Protein AF-A0ABD6B956-F1 (afdb_monomer_lite)

Secondary structure (DSSP, 8-state):
-EEPTTT--EE--EEEEEETTTEEEEEEE--HHHHHHHHH-TTEEEE----------

Radius of gyration: 12.43 Å; chains: 1; bounding box: 34×31×23 Å

Structure (mmCIF, N/CA/C/O backbone):
data_AF-A0ABD6B956-F1
#
_entry.id   AF-A0ABD6B956-F1
#
loop_
_atom_site.group_PDB
_atom_site.id
_atom_site.type_symbol
_atom_site.label_atom_id
_atom_site.label_alt_id
_atom_site.label_comp_id
_atom_site.label_asym_id
_atom_site.label_entity_id
_atom_site.label_seq_id
_atom_site.pdbx_PDB_ins_code
_atom_site.Cartn_x
_atom_site.Cartn_y
_atom_site.Cartn_z
_atom_site.occupancy
_atom_site.B_iso_or_equiv
_atom_site.auth_seq_id
_atom_site.auth_comp_id
_atom_site.auth_asym_id
_atom_site.auth_atom_id
_atom_site.pdbx_PDB_model_num
ATOM 1 N N . MET A 1 1 ? 14.219 -14.923 -8.559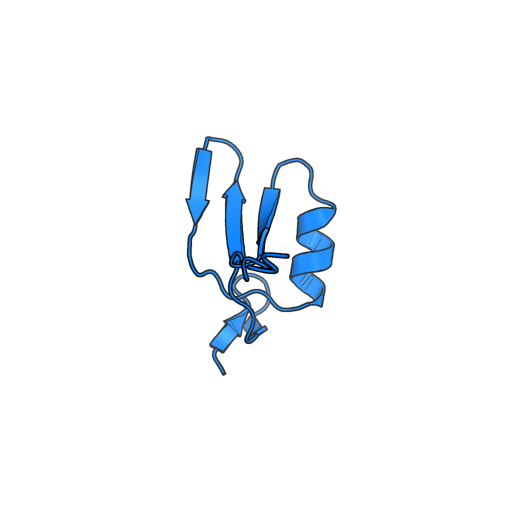 1.00 58.91 1 MET A N 1
ATOM 2 C CA . MET A 1 1 ? 13.114 -14.134 -9.126 1.00 58.91 1 MET A CA 1
ATOM 3 C C . ME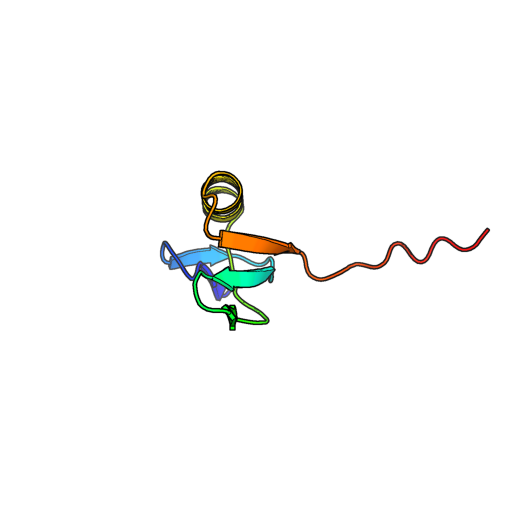T A 1 1 ? 11.892 -14.761 -8.542 1.00 58.91 1 MET A C 1
ATOM 5 O O . MET A 1 1 ? 11.665 -15.940 -8.784 1.00 58.91 1 MET A O 1
ATOM 9 N N . ASP A 1 2 ? 11.236 -14.003 -7.692 1.00 85.62 2 ASP A N 1
ATOM 10 C CA . ASP A 1 2 ? 10.076 -14.460 -6.960 1.00 85.62 2 ASP A CA 1
ATOM 11 C C . ASP A 1 2 ? 8.824 -13.876 -7.618 1.00 85.62 2 ASP A C 1
ATOM 13 O O . ASP A 1 2 ? 8.899 -13.046 -8.533 1.00 85.62 2 ASP A O 1
ATOM 17 N N . GLU A 1 3 ? 7.669 -14.351 -7.180 1.00 91.12 3 GLU A N 1
ATOM 18 C CA . GLU A 1 3 ? 6.382 -14.003 -7.765 1.00 91.12 3 GLU A CA 1
ATOM 19 C C . GLU A 1 3 ? 5.741 -12.834 -7.007 1.00 91.12 3 GLU A C 1
ATOM 21 O O . GLU A 1 3 ? 5.809 -12.744 -5.781 1.00 91.12 3 GLU A O 1
ATOM 26 N N . CYS A 1 4 ? 5.112 -11.925 -7.751 1.00 92.81 4 CYS A N 1
ATOM 27 C CA . CYS A 1 4 ? 4.311 -10.837 -7.213 1.00 92.81 4 CYS A CA 1
ATOM 28 C C . CYS A 1 4 ? 3.156 -11.413 -6.395 1.00 92.81 4 CYS A C 1
ATOM 30 O O . CYS A 1 4 ? 2.395 -12.241 -6.896 1.00 92.81 4 CYS A O 1
ATOM 32 N N . PHE A 1 5 ? 2.974 -10.901 -5.182 1.00 90.75 5 PHE A N 1
ATOM 33 C CA . PHE A 1 5 ? 1.918 -11.312 -4.263 1.00 90.75 5 PHE A CA 1
ATOM 34 C C . PHE A 1 5 ? 0.505 -11.216 -4.860 1.00 90.75 5 PHE A C 1
ATOM 36 O O . PHE A 1 5 ? -0.361 -12.012 -4.514 1.00 90.75 5 PHE A O 1
ATOM 43 N N . ASN A 1 6 ? 0.271 -10.256 -5.760 1.00 91.00 6 ASN A N 1
ATOM 44 C CA . ASN A 1 6 ? -1.052 -10.006 -6.333 1.00 91.00 6 ASN A CA 1
ATOM 45 C C . ASN A 1 6 ? -1.319 -10.778 -7.632 1.00 91.00 6 ASN A C 1
ATOM 47 O O . ASN A 1 6 ? -2.395 -11.335 -7.823 1.00 91.00 6 ASN A O 1
ATOM 51 N N . CYS A 1 7 ? -0.358 -10.764 -8.559 1.00 93.12 7 CYS A N 1
ATOM 52 C CA . CYS A 1 7 ? -0.573 -11.219 -9.937 1.00 93.12 7 CYS A CA 1
ATOM 53 C C . CYS A 1 7 ? 0.324 -12.387 -10.361 1.00 93.12 7 CYS A C 1
ATOM 55 O O . CYS A 1 7 ? 0.291 -12.772 -11.528 1.00 93.12 7 CYS A O 1
ATOM 57 N N . ASN A 1 8 ? 1.161 -12.911 -9.458 1.00 91.38 8 ASN A N 1
ATOM 58 C CA . ASN A 1 8 ? 2.151 -13.961 -9.726 1.00 91.38 8 ASN A CA 1
ATOM 59 C C . ASN A 1 8 ? 3.159 -13.643 -10.852 1.00 91.38 8 ASN A C 1
ATOM 61 O O . ASN A 1 8 ? 3.903 -14.511 -11.299 1.00 91.38 8 ASN A O 1
ATOM 65 N N . SER A 1 9 ? 3.220 -12.393 -11.320 1.00 91.19 9 SER A N 1
ATOM 66 C CA . SER A 1 9 ? 4.224 -11.956 -12.292 1.00 91.19 9 SER A CA 1
ATOM 67 C C . SER A 1 9 ? 5.598 -11.812 -11.636 1.00 91.19 9 SER A C 1
ATOM 69 O O . SER A 1 9 ? 5.700 -11.702 -10.417 1.00 91.19 9 SER A O 1
ATOM 71 N N . SER A 1 10 ? 6.664 -11.767 -12.430 1.00 91.12 10 SER A N 1
ATOM 72 C CA . SER A 1 10 ? 8.027 -11.605 -11.918 1.00 91.12 10 SER A CA 1
ATOM 73 C C . SER A 1 10 ? 8.169 -10.315 -11.106 1.00 91.12 10 SER A C 1
ATOM 75 O O . SER A 1 10 ? 8.016 -9.214 -11.639 1.00 91.12 10 SER A O 1
ATOM 77 N N . ALA A 1 11 ? 8.511 -10.454 -9.827 1.00 91.19 11 ALA A N 1
ATOM 78 C CA . ALA A 1 11 ? 8.804 -9.354 -8.920 1.00 91.19 11 ALA A CA 1
ATOM 79 C C . ALA A 1 11 ? 10.220 -9.496 -8.343 1.00 91.19 11 ALA A C 1
ATOM 81 O O . ALA A 1 11 ? 10.848 -10.559 -8.360 1.00 91.19 11 ALA A O 1
ATOM 82 N N . SER A 1 12 ? 10.782 -8.383 -7.890 1.00 86.50 12 SER A N 1
ATOM 83 C CA . SER A 1 12 ? 12.121 -8.342 -7.283 1.00 86.50 12 SER A CA 1
ATOM 84 C C . SER A 1 12 ? 12.209 -7.312 -6.163 1.00 86.50 12 SER A C 1
ATOM 86 O O . SER A 1 12 ? 13.015 -7.474 -5.250 1.00 86.50 12 SER A O 1
ATOM 88 N N . ASP A 1 13 ? 11.348 -6.299 -6.202 1.00 88.25 13 ASP A N 1
ATOM 89 C CA . ASP A 1 13 ? 11.196 -5.306 -5.151 1.00 88.25 13 ASP A CA 1
ATOM 90 C C . ASP A 1 13 ? 10.322 -5.836 -4.007 1.00 88.25 13 ASP A C 1
ATOM 92 O O . ASP A 1 13 ? 9.271 -6.443 -4.230 1.00 88.25 13 ASP A O 1
ATOM 96 N N . ARG A 1 14 ? 10.782 -5.608 -2.774 1.00 90.62 14 ARG A N 1
ATOM 97 C CA . ARG A 1 14 ? 10.089 -5.983 -1.535 1.00 90.62 14 ARG A CA 1
ATOM 98 C C . ARG A 1 14 ? 9.456 -4.755 -0.916 1.00 90.62 14 ARG A C 1
ATOM 100 O O . ARG A 1 14 ? 10.128 -3.744 -0.803 1.00 90.62 14 ARG A O 1
ATOM 107 N N . TYR A 1 15 ? 8.228 -4.861 -0.448 1.00 91.31 15 TYR A N 1
ATOM 108 C CA . TYR A 1 15 ? 7.483 -3.777 0.172 1.00 91.31 15 TYR A CA 1
ATOM 109 C C . TYR A 1 15 ? 6.898 -4.233 1.504 1.00 91.31 15 TYR A C 1
ATOM 111 O O . TYR A 1 15 ? 6.683 -5.426 1.730 1.00 91.31 15 TYR A O 1
ATOM 119 N N . THR A 1 16 ? 6.609 -3.266 2.363 1.00 93.19 16 THR A N 1
ATOM 120 C CA . THR A 1 16 ? 5.733 -3.456 3.512 1.00 93.19 16 THR A CA 1
ATOM 121 C C . THR A 1 16 ? 4.344 -2.964 3.125 1.00 93.19 16 THR A C 1
ATOM 123 O O . THR A 1 16 ? 4.186 -1.819 2.705 1.00 93.19 16 THR A O 1
ATOM 126 N N . LEU A 1 17 ? 3.347 -3.843 3.221 1.00 92.06 17 LEU A N 1
ATOM 127 C CA . LEU A 1 17 ? 1.938 -3.505 3.019 1.00 92.06 17 LEU A CA 1
ATOM 128 C C . LEU A 1 17 ? 1.259 -3.367 4.374 1.00 92.06 17 LEU A C 1
ATOM 130 O O . LEU A 1 17 ? 1.257 -4.314 5.160 1.00 92.06 17 LEU A O 1
ATOM 134 N N . THR A 1 18 ? 0.605 -2.239 4.600 1.00 92.75 18 THR A N 1
ATOM 135 C CA . THR A 1 18 ? -0.325 -2.062 5.715 1.00 92.75 18 THR A CA 1
ATOM 136 C C . THR A 1 18 ? -1.739 -2.033 5.152 1.00 92.75 18 THR A C 1
ATOM 138 O O . THR A 1 18 ? -2.071 -1.176 4.337 1.00 92.75 18 THR A O 1
ATOM 141 N N . LEU A 1 19 ? -2.561 -3.002 5.552 1.00 90.62 19 LEU A N 1
ATOM 142 C CA . LEU A 1 19 ? -3.955 -3.135 5.126 1.00 90.62 19 LEU A CA 1
ATOM 143 C C . LEU A 1 19 ? -4.911 -2.592 6.196 1.00 90.62 19 LEU A C 1
ATOM 145 O O . LEU A 1 19 ? -4.564 -2.493 7.381 1.00 90.62 19 LEU A O 1
ATOM 149 N N . GLU A 1 20 ? -6.155 -2.329 5.789 1.00 87.31 20 GLU A N 1
ATOM 150 C CA . GLU A 1 20 ? -7.252 -1.983 6.696 1.00 87.31 20 GLU A CA 1
ATOM 151 C C . GLU A 1 20 ? -7.345 -2.969 7.876 1.00 87.31 20 GLU A C 1
ATOM 153 O O . GLU A 1 20 ? -7.259 -4.188 7.717 1.00 87.31 20 GLU A O 1
ATOM 158 N N . GLY A 1 21 ? -7.498 -2.436 9.090 1.00 84.06 21 GLY A N 1
ATOM 159 C CA . GLY A 1 21 ? -7.505 -3.246 10.312 1.00 84.06 21 GLY A CA 1
ATOM 160 C C . GLY A 1 21 ? -6.117 -3.540 10.890 1.00 84.06 21 GLY A C 1
ATOM 161 O O . GLY A 1 21 ? -5.989 -4.447 11.710 1.00 84.06 21 GLY A O 1
ATOM 162 N N . SER A 1 22 ? -5.094 -2.770 10.495 1.00 83.44 22 SER A N 1
ATOM 163 C CA . SER A 1 22 ? -3.730 -2.833 11.048 1.00 83.44 22 SER A CA 1
ATOM 164 C C . SER A 1 22 ? -2.989 -4.142 10.752 1.00 83.44 22 SER A C 1
ATOM 166 O O . SER A 1 22 ? -2.094 -4.534 11.501 1.00 83.44 22 SER A O 1
ATOM 168 N N . THR A 1 23 ? -3.344 -4.823 9.659 1.00 91.88 23 THR A N 1
ATOM 169 C CA . THR A 1 23 ? -2.589 -5.995 9.195 1.00 91.88 23 THR A CA 1
ATOM 170 C C . THR A 1 23 ? -1.358 -5.516 8.442 1.00 91.88 23 THR A C 1
ATOM 172 O O . THR A 1 23 ? -1.490 -4.894 7.392 1.00 91.88 23 THR A O 1
ATOM 175 N N . VAL A 1 24 ? -0.174 -5.817 8.973 1.00 92.44 24 VAL A N 1
ATOM 176 C CA . VAL A 1 24 ? 1.109 -5.465 8.355 1.00 92.44 24 VAL A CA 1
ATOM 177 C C . VAL A 1 24 ? 1.735 -6.721 7.762 1.00 92.44 24 VAL A C 1
ATOM 179 O O . VAL A 1 24 ? 1.927 -7.715 8.464 1.00 92.44 24 VAL A O 1
ATOM 182 N N . LEU A 1 25 ? 2.035 -6.679 6.467 1.00 91.44 25 LEU A N 1
ATOM 183 C CA . LEU A 1 25 ? 2.744 -7.724 5.740 1.00 91.44 25 LEU A CA 1
ATOM 184 C C . LEU A 1 25 ? 4.113 -7.182 5.334 1.00 91.44 25 LEU A C 1
ATOM 186 O O . LEU A 1 25 ? 4.215 -6.291 4.492 1.00 91.44 25 LEU A O 1
ATOM 190 N N . GLU A 1 26 ? 5.161 -7.717 5.947 1.00 91.62 26 GLU A N 1
ATOM 191 C CA . GLU A 1 26 ? 6.546 -7.330 5.680 1.00 91.62 26 GLU A CA 1
ATOM 192 C C . GLU A 1 26 ? 7.158 -8.192 4.566 1.00 91.62 26 GLU A C 1
ATOM 194 O O . GLU A 1 26 ? 6.749 -9.332 4.343 1.00 91.62 26 GLU A O 1
ATOM 199 N N . GLU A 1 27 ? 8.165 -7.645 3.878 1.00 89.81 27 GLU A N 1
ATOM 200 C CA . GLU A 1 27 ? 8.938 -8.333 2.830 1.00 89.81 27 GLU A CA 1
ATOM 201 C C . GLU A 1 27 ? 8.101 -8.899 1.666 1.00 89.81 27 GLU A C 1
ATOM 203 O O . GLU A 1 27 ? 8.479 -9.884 1.026 1.00 89.81 27 GLU A O 1
ATOM 208 N N . VAL A 1 28 ? 6.980 -8.255 1.343 1.00 91.88 28 VAL A N 1
ATOM 209 C CA . VAL A 1 28 ? 6.085 -8.705 0.278 1.00 91.88 28 VAL A CA 1
ATOM 210 C C . VAL A 1 28 ? 6.619 -8.287 -1.080 1.00 91.88 28 VAL A C 1
ATOM 212 O O . VAL A 1 28 ? 6.922 -7.123 -1.325 1.00 91.88 28 VAL A O 1
ATOM 215 N N . LEU A 1 29 ? 6.709 -9.241 -1.996 1.00 92.38 29 LEU A N 1
ATOM 216 C CA . LEU A 1 29 ? 7.177 -8.985 -3.349 1.00 92.38 29 LEU A CA 1
ATOM 217 C C . LEU A 1 29 ? 6.040 -8.455 -4.209 1.00 92.38 29 LEU A C 1
ATOM 219 O O . LEU A 1 29 ? 5.001 -9.101 -4.349 1.00 92.38 29 LEU A O 1
ATOM 223 N N . ILE A 1 30 ? 6.240 -7.285 -4.806 1.00 91.81 30 ILE A N 1
ATOM 224 C CA . ILE A 1 30 ? 5.231 -6.636 -5.643 1.00 91.81 30 ILE A CA 1
ATOM 225 C C . ILE A 1 30 ? 5.907 -6.118 -6.905 1.00 91.81 30 ILE A C 1
ATOM 227 O O . ILE A 1 30 ? 6.968 -5.501 -6.851 1.00 91.81 30 ILE A O 1
ATOM 231 N N . CYS A 1 31 ? 5.311 -6.393 -8.064 1.00 93.12 31 CYS A N 1
ATOM 232 C CA . CYS A 1 31 ?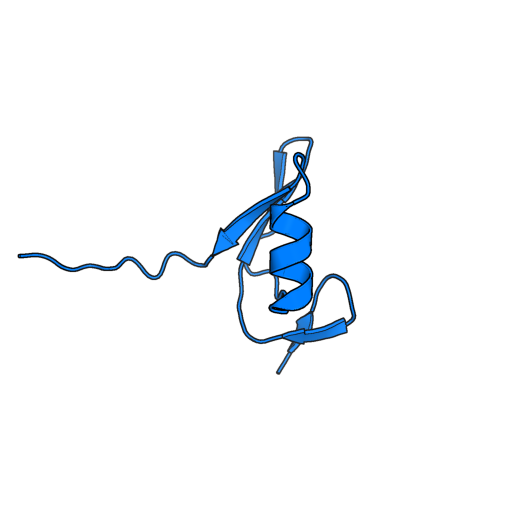 5.797 -5.849 -9.326 1.00 93.12 31 CYS A CA 1
ATOM 233 C C . CYS A 1 31 ? 5.435 -4.359 -9.465 1.00 93.12 31 CYS A C 1
ATOM 235 O O . CYS A 1 31 ? 4.493 -3.877 -8.840 1.00 93.12 31 CYS A O 1
ATOM 237 N N . GLY A 1 32 ? 6.146 -3.637 -10.337 1.00 89.56 32 GLY A N 1
ATOM 238 C CA . GLY A 1 32 ? 5.924 -2.200 -10.553 1.00 89.56 32 GLY A CA 1
ATOM 239 C C . GLY A 1 32 ? 4.505 -1.820 -11.000 1.00 89.56 32 GLY A C 1
ATOM 240 O O . GLY A 1 32 ? 4.063 -0.705 -10.753 1.00 89.56 32 GLY A O 1
ATOM 241 N N . GLU A 1 33 ? 3.783 -2.740 -11.642 1.00 92.31 33 GLU A N 1
ATOM 242 C CA . GLU A 1 33 ? 2.389 -2.520 -12.041 1.00 92.31 33 GLU A CA 1
ATOM 243 C C . GLU A 1 33 ? 1.456 -2.559 -10.823 1.00 92.31 33 GLU A C 1
ATOM 245 O O . GLU A 1 33 ? 0.719 -1.611 -10.570 1.00 92.31 33 GLU A O 1
ATOM 250 N N . CYS A 1 34 ? 1.552 -3.615 -10.008 1.00 92.69 34 CYS A N 1
ATOM 251 C CA . CYS A 1 34 ? 0.720 -3.759 -8.816 1.00 92.69 34 CYS A CA 1
ATOM 252 C C . CYS A 1 34 ? 1.070 -2.747 -7.724 1.00 92.69 34 CYS A C 1
ATOM 254 O O . CYS A 1 34 ? 0.176 -2.328 -7.000 1.00 92.69 34 CYS A O 1
ATOM 256 N N . SER A 1 35 ? 2.335 -2.336 -7.591 1.00 91.31 35 SER A N 1
ATOM 257 C CA . SER A 1 35 ? 2.696 -1.299 -6.621 1.00 91.31 35 SER A CA 1
ATOM 258 C C . SER A 1 35 ? 2.063 0.048 -6.974 1.00 91.31 35 SER A C 1
ATOM 260 O O . SER A 1 35 ? 1.592 0.738 -6.075 1.00 91.31 35 SER A O 1
ATOM 262 N N . GLY A 1 36 ? 1.972 0.385 -8.266 1.00 91.44 36 GLY A N 1
ATOM 263 C CA . GLY A 1 36 ? 1.236 1.558 -8.737 1.00 91.44 36 GLY A CA 1
ATOM 264 C C . GLY A 1 36 ? -0.262 1.466 -8.443 1.00 91.44 36 GLY A C 1
ATOM 265 O O . GLY A 1 36 ? -0.834 2.420 -7.923 1.00 91.44 36 GLY A O 1
ATOM 266 N N . ASP A 1 37 ? -0.881 0.311 -8.700 1.00 92.88 37 ASP A N 1
ATOM 267 C CA . ASP A 1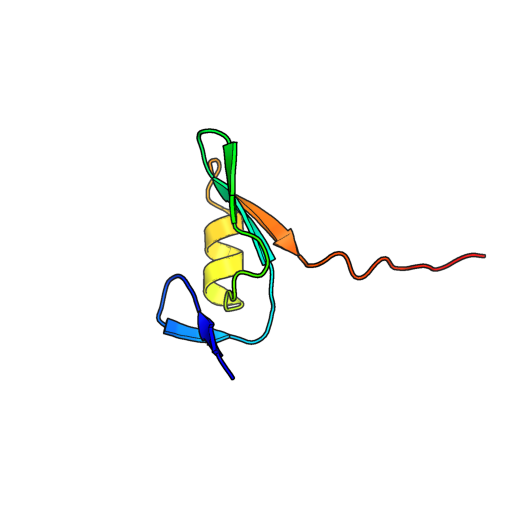 37 ? -2.292 0.068 -8.369 1.00 92.88 37 ASP A CA 1
ATOM 268 C C . ASP A 1 37 ? -2.547 0.200 -6.858 1.00 92.88 37 ASP A C 1
ATOM 270 O O . ASP A 1 37 ? -3.433 0.944 -6.440 1.00 92.88 37 ASP A O 1
ATOM 274 N N . PHE A 1 38 ? -1.718 -0.430 -6.020 1.00 91.19 38 PHE A N 1
ATOM 275 C CA . PHE A 1 38 ? -1.834 -0.357 -4.562 1.00 91.19 38 PHE A CA 1
ATOM 276 C C . PHE A 1 38 ? -1.707 1.065 -4.017 1.00 91.19 38 PHE A C 1
ATOM 278 O O . PHE A 1 38 ? -2.437 1.418 -3.099 1.00 91.19 38 PHE A O 1
ATOM 285 N N . GLN A 1 39 ? -0.867 1.911 -4.615 1.00 89.69 39 GLN A N 1
ATOM 286 C CA . GLN A 1 39 ? -0.767 3.324 -4.234 1.00 89.69 39 GLN A CA 1
ATOM 287 C C . GLN A 1 39 ? -2.039 4.137 -4.519 1.00 89.69 39 GLN A C 1
ATOM 289 O O . GLN A 1 39 ? -2.208 5.216 -3.954 1.00 89.69 39 GLN A O 1
ATOM 294 N N . THR A 1 40 ? -2.927 3.656 -5.393 1.00 92.06 40 THR A N 1
ATOM 295 C CA . THR A 1 40 ? -4.220 4.308 -5.663 1.00 92.06 40 THR A CA 1
ATOM 296 C C . THR A 1 40 ? -5.337 3.840 -4.735 1.00 92.06 40 THR A C 1
ATOM 298 O O . THR A 1 40 ? -6.418 4.430 -4.725 1.00 92.06 40 THR A O 1
ATOM 301 N N . ILE A 1 41 ? -5.093 2.789 -3.953 1.00 91.38 41 ILE A N 1
ATOM 302 C CA . ILE A 1 41 ? -6.082 2.172 -3.083 1.00 91.38 41 ILE A CA 1
ATOM 303 C C . ILE A 1 41 ? -5.947 2.766 -1.679 1.00 91.38 41 ILE A C 1
ATOM 305 O O . ILE A 1 41 ? -4.992 2.488 -0.967 1.00 91.38 41 ILE A O 1
ATOM 309 N N . GLU A 1 42 ? -6.941 3.549 -1.252 1.00 89.50 42 GLU A N 1
ATOM 310 C CA . GLU A 1 42 ? -6.890 4.319 0.006 1.00 89.50 42 GLU A CA 1
ATOM 311 C C . GLU A 1 42 ? -6.718 3.468 1.276 1.00 89.50 42 GLU A C 1
ATOM 313 O O . GLU A 1 42 ? -6.238 3.966 2.289 1.00 89.50 42 GLU A O 1
ATOM 318 N N . TRP A 1 43 ? -7.117 2.195 1.238 1.00 90.75 43 TRP A N 1
ATOM 319 C CA . TRP A 1 43 ? -7.025 1.275 2.375 1.00 90.75 43 TRP A CA 1
ATOM 320 C C . TRP A 1 43 ? -5.723 0.458 2.410 1.00 90.75 43 TRP A C 1
ATOM 322 O O . TRP A 1 43 ? -5.558 -0.388 3.293 1.00 90.75 43 TRP A O 1
ATOM 332 N N . ILE A 1 44 ? -4.818 0.687 1.453 1.00 91.19 44 ILE A N 1
ATOM 333 C CA . ILE A 1 44 ? -3.514 0.030 1.364 1.00 91.19 44 ILE A CA 1
ATOM 334 C C . ILE A 1 44 ? -2.423 1.092 1.472 1.00 91.19 44 ILE A C 1
ATOM 336 O O . ILE A 1 44 ? -2.278 1.939 0.594 1.00 91.19 44 ILE A O 1
ATOM 340 N N . GLU A 1 45 ? -1.592 1.006 2.505 1.00 91.56 45 GLU A N 1
ATOM 341 C CA . GLU A 1 45 ? -0.350 1.777 2.562 1.00 91.56 45 GLU A CA 1
ATOM 342 C C . GLU A 1 45 ? 0.811 0.895 2.109 1.00 91.56 45 GLU A C 1
ATOM 344 O O . GLU A 1 45 ? 1.020 -0.205 2.626 1.00 91.56 45 GLU A O 1
ATOM 349 N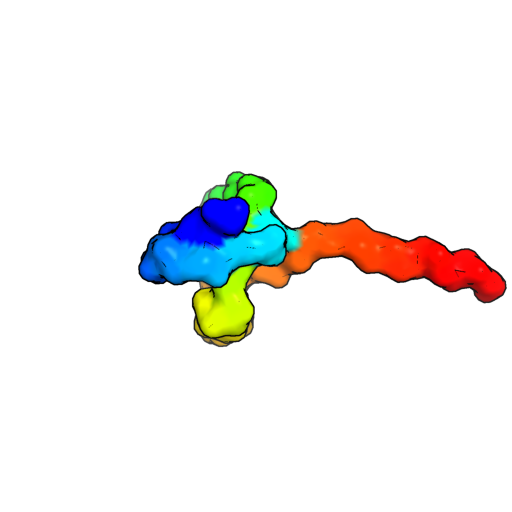 N . LEU A 1 46 ? 1.558 1.383 1.118 1.00 91.62 46 LEU A N 1
ATOM 350 C CA . LEU A 1 46 ? 2.698 0.684 0.542 1.00 91.62 46 LEU A CA 1
ATOM 351 C C . LEU A 1 46 ? 3.999 1.412 0.878 1.00 91.62 46 LEU A C 1
ATOM 353 O O . LEU A 1 46 ? 4.260 2.501 0.362 1.00 91.62 46 LEU A O 1
ATOM 357 N N . GLU A 1 47 ? 4.856 0.781 1.673 1.00 91.00 47 GLU A N 1
ATOM 358 C CA . GLU A 1 47 ? 6.179 1.302 2.003 1.00 91.00 47 GLU A CA 1
ATOM 359 C C . GLU A 1 47 ? 7.265 0.506 1.276 1.00 91.00 47 GLU A C 1
ATOM 361 O O . GLU A 1 47 ? 7.386 -0.711 1.414 1.00 91.00 47 GLU A O 1
ATOM 366 N N . ALA A 1 48 ? 8.076 1.199 0.474 1.00 85.50 48 ALA A N 1
ATOM 367 C CA . ALA A 1 48 ? 9.286 0.616 -0.095 1.00 85.50 48 ALA A CA 1
ATOM 368 C C . ALA A 1 48 ? 10.270 0.282 1.040 1.00 85.50 48 ALA A C 1
ATOM 370 O O . ALA A 1 48 ? 10.277 0.981 2.061 1.00 85.50 48 ALA A O 1
ATOM 371 N N . PRO A 1 49 ? 11.141 -0.731 0.874 1.00 75.06 49 PRO A N 1
ATOM 372 C CA . PRO A 1 49 ? 12.105 -1.054 1.903 1.00 75.06 49 PRO A CA 1
ATOM 373 C C . 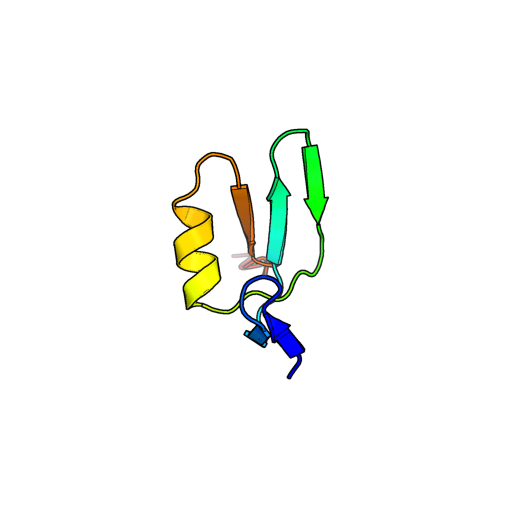PRO A 1 49 ? 12.989 0.177 1.999 1.00 75.06 49 PRO A C 1
ATOM 375 O O . PRO A 1 49 ? 13.552 0.610 0.989 1.00 75.06 49 PRO A O 1
ATOM 378 N N . SER A 1 50 ? 13.019 0.801 3.173 1.00 60.56 50 SER A N 1
ATOM 379 C CA . SER A 1 50 ? 13.699 2.067 3.390 1.00 60.56 50 SER A CA 1
ATOM 380 C C . SER A 1 50 ? 15.181 1.900 3.063 1.00 60.56 50 SER A C 1
ATOM 382 O O . SER A 1 50 ? 16.031 1.630 3.908 1.00 60.56 50 SER A O 1
ATOM 384 N N . SER A 1 51 ? 15.520 2.109 1.792 1.00 53.88 51 SER A N 1
ATOM 385 C CA . SER A 1 51 ? 16.851 2.473 1.356 1.00 53.88 51 SER A CA 1
ATOM 386 C C . SER A 1 51 ? 17.034 3.865 1.907 1.00 53.88 51 SER A C 1
ATOM 388 O O . SER A 1 51 ? 16.827 4.846 1.204 1.00 53.88 51 SER A O 1
ATOM 390 N N . SER A 1 52 ? 17.307 3.939 3.209 1.00 50.25 52 SER A N 1
ATOM 391 C CA . SER A 1 52 ? 17.685 5.154 3.898 1.00 50.25 52 SER A CA 1
ATOM 392 C C . SER A 1 52 ? 18.704 5.834 2.992 1.00 50.25 52 SER A C 1
ATOM 394 O O . SER A 1 52 ? 19.795 5.277 2.819 1.00 50.25 52 SER A O 1
ATOM 396 N N . PRO A 1 53 ? 18.414 6.995 2.373 1.00 56.72 53 PRO A N 1
ATOM 397 C CA . PRO A 1 53 ? 19.485 7.791 1.830 1.00 56.72 53 PRO A CA 1
ATOM 398 C C . PRO A 1 53 ? 20.198 8.343 3.060 1.00 56.72 53 PRO A C 1
ATOM 400 O O . PRO A 1 53 ? 19.927 9.451 3.514 1.00 56.72 53 PRO A O 1
ATOM 403 N N . ASN A 1 54 ? 21.088 7.543 3.650 1.00 54.09 54 ASN A N 1
ATOM 404 C CA . ASN A 1 54 ? 22.057 8.036 4.604 1.00 54.09 54 ASN A CA 1
ATOM 405 C C . ASN A 1 54 ? 23.016 8.923 3.811 1.00 54.09 54 ASN A C 1
ATOM 407 O O . ASN A 1 54 ? 24.080 8.497 3.369 1.00 54.09 54 ASN A O 1
ATOM 411 N N . ARG A 1 55 ? 22.587 10.154 3.543 1.00 56.41 55 ARG A N 1
ATOM 412 C CA . ARG A 1 55 ? 23.420 11.190 2.958 1.00 56.41 55 ARG A CA 1
ATOM 413 C C . ARG A 1 55 ? 23.647 12.245 4.023 1.00 56.41 55 ARG A C 1
ATOM 415 O O . ARG A 1 55 ? 23.107 13.343 3.980 1.00 56.41 55 ARG A O 1
ATOM 422 N N . THR A 1 56 ? 24.460 11.851 4.995 1.00 64.38 56 THR A N 1
ATOM 423 C CA . THR A 1 56 ? 25.176 12.747 5.896 1.00 64.38 56 THR A CA 1
ATOM 424 C C . THR A 1 56 ? 25.941 13.771 5.054 1.00 64.38 56 THR A C 1
ATOM 426 O O . THR A 1 56 ? 26.800 13.379 4.257 1.00 64.38 56 THR A O 1
ATOM 429 N N . ARG A 1 57 ? 25.657 15.067 5.202 1.00 59.41 57 ARG A N 1
ATOM 430 C CA . ARG A 1 57 ? 26.662 16.105 4.956 1.00 59.41 57 ARG A CA 1
ATOM 431 C C . ARG A 1 57 ? 26.347 17.396 5.687 1.00 59.41 57 ARG A C 1
ATOM 433 O O . ARG A 1 57 ? 25.184 17.837 5.597 1.00 59.41 57 ARG A O 1
#

Organism: NCBI:txid1220023

pLDDT: mean 85.11, std 12.54, range [50.25, 93.19]

Foldseek 3Di:
DFAQPPPGDDFDWFKWKQAPPRDIDGRGTHHPVVVVVQVVDPRIDIGGPCPPPPPDD

Sequence (57 aa):
MDECFNCNSSASDRYTLTLEGSTVLEEVLICGECSGDFQTIEWIELEAPSSSPNRTR

=== Feature glossary ===
A reading guide for the features in this record.

Start from the sequence.

  · This is the polypeptide sequence — one letter per residue, N-terminus first. Length ranges from a few dozen residues for small domains to over a thousand for large multi-domain proteins.

Fold it, and you get atomic coordinates and the backbone conformation that goes with them.

  · Structure coordinates are given as an mmCIF _atom_site loop: one row per atom with element, residue name, chain id, sequence number, and x/y/z position in Å. Only the four main-chain atoms per residue are included here; side chains are omitted to keep the record compact.

  · Backbone dihedral angles. Every residue except chain termini has a φ (preceding-C → N → Cα → C) and a ψ (N → Cα → C → next-N). They are reported in degrees following the IUPAC sign convention. Secondary structure is essentially a statement about which (φ, ψ) basin each residue occupies.

  · The SS8 string is DSSP's per-residue secondary-structure call. α-helix (H) means an i→i+4 H-bond ladder; β-strand (E) means the residue participates in a β-sheet; 3₁₀ (G) and π (I) are tighter and wider helices; T/S are turns/bends; '-' is loop.

  · SS3 is a coarse helix/strand/coil call (letters a/b/c) made by the P-SEA algorithm from inter-Cα distances and dihedrals. It is less detailed than DSSP but needs only Cα positions.

Summarize the fold with a handful of shape descriptors and a per-residue structural alphabet.

  · Radius of gyration (Rg) is the root-mean-square distance of Cα atoms from their centroid — a single number for overall size and compactness. A globular domain of N residues has Rg ≈ 2.2·N^0.38 Å; an extended or disordered chain has a much larger Rg. The Cα contact count is the number of residue pairs whose Cα atoms are within 8 Å and are more than four positions apart in sequence — a standard proxy for tertiary packing density. The bounding box is the smallest axis-aligned box enclosing all Cα atoms.

  · The Foldseek 3Di string encodes local tertiary geometry as a 20-letter alphabet — one character per residue — derived from the relative positions of nearby Cα atoms. Unlike the amino-acid sequence, 3Di is a direct function of the 3D structure, so two proteins with the same fold have similar 3Di strings even at low sequence identity.

  · Solvent-accessible surface area (SASA) is the area in Å² traced out by the centre of a 1.4 Å probe sphere (a water molecule) rolled over the protein's van der Waals surface (Shrake–Rupley / Lee–Richards construction). Buried residues have near-zero SASA; fully exposed residues can exceed 200 Å². The total SASA scales roughly with the number of surface residues.

Ask how reliable the model is.

  · pLDDT (predicted Local Distance Difference Test) is AlphaFold's per-residue confidence score, ranging from 0 to 100. Values above 90 indicate high confidence (typically well-packed cores); 70–90 is confident; 50–70 low confidence; below 50 usually means the region is disordered or the prediction is unreliable there. AlphaFold stores pLDDT in the mmCIF B-factor column.

  · B-factor (Debye–Waller factor) reflects atomic displacement in the crystal lattice. It is an experimental observable (units Å²), not a prediction; low values mean the atom is pinned down, high values mean it moves or is heterogeneous across the crystal.

  · Predicted Aligned Error (PAE) is an AlphaFold confidence matrix: entry (i, j) is the expected error in the position of residue j, in ångströms, when the prediction is superimposed on the true structure at residue i. Low PAE within a block of residues means that block is internally rigid and well-predicted; high PAE between two blocks means their relative placement is uncertain even if each block individually is confident.

Place it in context: what it resembles, what it is annotated as, and how it looks.

  · Nearest PDB neighbors are the top structural matches found by Foldseek when searching this structure against the entire Protein Data Bank. Each hit reports a TM-score (0 to 1; >0.5 almost always implies the same fold) and an E-value. These are *structural* homologs — they may share no detectable sequence similarity.

  · Functional annotations link the protein to curated databases. InterPro entries identify conserved domains and families by matching the sequence against member-database signatures (Pfam, PROSITE, CDD, …). Gene Ontology (GO) terms describe molecular function, biological process, and cellular component in a controlled vocabulary. CATH places the structure in a hierarchical fold classification (Class/Architecture/Topology/Homologous-superfamily). The organism is the source species.

  · Three diagnostic plots accompany the record. The Cα contact map visualizes the tertiary structure as a 2D adjacency matrix (8 Å cutoff, sequence-local contacts suppressed). The Ramachandran plot shows the distribution of backbone (φ, ψ) torsions, with points in the α and β basins reflecting secondary structure content. The PAE plot shows AlphaFold's inter-residue confidence as a color matrix.

  · Six rendered views show the 3D structure from the faces of a cube — i.e. along ±x, ±y, ±z. Rendering representation is drawn randomly per protein from cartoon (secondary-structure ribbons), sticks (backbone bonds), or molecular surface; coloring is either N→C rainbow (blue at the N-terminus through red at the C-terminus) or one color per chain.